Protein 7BSO (pdb70)

Organism: Homo sapiens (NCBI:txid9606)

Secondary structure (DSSP, 8-state):
---TT--HHHHTTS-HHHHHHHHHHHH----SPPPPHHHHHT--HHHHHHHHHHHS-HHHHHHHHHHHHHHTT-HHHHHHHHHHHHHTT-

Foldseek 3Di:
DPDLLFPLVLLVPQDPVLNVVLLVVLQDVCPFHGDHVVQSVPADSVSVRVVLVVRDPSVVSVVSSLVSCVVSPNVVSNVVVVVSVVVVVD

Radius of gyration: 12.43 Å; Cα contacts (8 Å, |Δi|>4): 58; chains: 1; bounding box: 25×27×34 Å

GO terms:
  GO:0061702 canonical inflammasome complex (C, IDA)
  GO:0005515 protein binding (F, IPI)

Sequence (90 aa):
FFSDFGLLWYLKELRKEEFWKFKELLKQKFELKPIPWAELKKASKEDVAKLLDKHYPGKQAWEVTLNLFLQINRKDLWTKAQEEMRNKLL

Structure (mmCIF, N/CA/C/O backbone):
data_7BSO
#
_entry.id   7BSO
#
_cell.length_a   51.970
_cell.length_b   33.685
_cell.length_c   49.667
_cell.angle_alpha   90.000
_cell.angle_beta   102.397
_cell.angle_gamma   90.000
#
_symmetry.space_group_name_H-M   'C 1 2 1'
#
loop_
_entity.id
_entity.type
_entity.pdbx_description
1 polymer 'NACHT, LRR and PYD domains-containing protein 9'
2 water water
#
loop_
_atom_site.group_PDB
_atom_site.id
_atom_site.type_symbol
_atom_site.label_atom_id
_atom_site.label_alt_id
_atom_site.label_comp_id
_atom_site.label_asym_id
_atom_site.label_entity_id
_atom_site.label_seq_id
_atom_site.pdbx_PDB_ins_code
_atom_site.Cartn_x
_atom_site.Cartn_y
_atom_site.Cartn_z
_atom_site.occupancy
_atom_site.B_iso_or_equiv
_atom_site.auth_seq_id
_atom_site.auth_comp_id
_atom_site.auth_asym_id
_atom_site.auth_atom_id
_atom_site.pdbx_PDB_model_num
ATOM 1 N N . PHE A 1 5 ? 5.251 3.338 -0.814 1.000 45.370 5 PHE A N 1
ATOM 2 C CA . PHE A 1 5 ? 6.648 3.012 -0.546 1.000 46.300 5 PHE A CA 1
ATOM 3 C C . PHE A 1 5 ? 7.544 3.704 -1.557 1.000 42.920 5 PHE A C 1
ATOM 4 O O . PHE A 1 5 ? 8.678 4.046 -1.257 1.000 47.250 5 PHE A O 1
ATOM 12 N N . PHE A 1 6 ? 7.023 3.922 -2.758 1.000 45.090 6 PHE A N 1
ATOM 13 C CA . PHE A 1 6 ? 7.827 4.386 -3.877 1.000 48.160 6 PHE A CA 1
ATOM 14 C C . PHE A 1 6 ? 7.591 5.852 -4.220 1.000 50.430 6 PHE A C 1
ATOM 15 O O . PHE A 1 6 ? 8.136 6.333 -5.220 1.000 51.430 6 PHE A O 1
ATOM 23 N N . SER A 1 7 ? 6.809 6.570 -3.416 1.000 47.240 7 SER A N 1
ATOM 24 C CA . SER A 1 7 ? 6.573 7.983 -3.681 1.000 50.670 7 SER A CA 1
ATOM 25 C C . SER A 1 7 ? 7.878 8.766 -3.604 1.000 52.620 7 SER A C 1
ATOM 26 O O . SER A 1 7 ? 8.786 8.436 -2.836 1.000 55.980 7 SER A O 1
ATOM 29 N N . ASP A 1 8 ? 7.961 9.821 -4.423 1.000 56.400 8 ASP A N 1
ATOM 30 C CA . ASP A 1 8 ? 9.211 10.547 -4.627 1.000 50.600 8 ASP A CA 1
ATOM 31 C C . ASP A 1 8 ? 9.734 11.190 -3.348 1.000 52.710 8 ASP A C 1
ATOM 32 O O . ASP A 1 8 ? 10.950 11.397 -3.210 1.000 46.960 8 ASP A O 1
ATOM 37 N N . PHE A 1 9 ? 8.838 11.551 -2.428 1.000 47.740 9 PHE A N 1
ATOM 38 C CA . PHE A 1 9 ? 9.194 12.193 -1.170 1.000 44.860 9 PHE A CA 1
ATOM 39 C C . PHE A 1 9 ? 8.890 11.306 0.030 1.000 44.840 9 PHE A C 1
ATOM 40 O O . PHE A 1 9 ? 8.961 11.776 1.173 1.000 38.590 9 PHE A O 1
ATOM 48 N N . GLY A 1 10 ? 8.566 10.036 -0.206 1.000 40.030 10 GLY A N 1
ATOM 49 C CA . GLY A 1 10 ? 8.093 9.170 0.860 1.000 44.330 10 GLY A CA 1
ATOM 50 C C . GLY A 1 10 ? 9.216 8.617 1.731 1.000 44.460 10 GLY A C 1
ATOM 51 O O . GLY A 1 10 ? 10.243 8.139 1.245 1.000 41.090 10 GLY A O 1
ATOM 52 N N . LEU A 1 11 ? 8.974 8.656 3.042 1.000 34.110 11 LEU A N 1
ATOM 53 C CA . LEU A 1 11 ? 9.873 8.169 4.065 1.000 29.360 11 LEU A CA 1
ATOM 54 C C . LEU A 1 11 ? 9.457 6.814 4.609 1.000 29.500 11 LEU A C 1
ATOM 55 O O . LEU A 1 11 ? 10.275 6.155 5.255 1.000 26.630 11 LEU A O 1
ATOM 60 N N . LEU A 1 12 ? 8.195 6.407 4.388 1.000 26.610 12 LEU A N 1
ATOM 61 C CA . LEU A 1 12 ? 7.721 5.116 4.859 1.000 30.470 12 LEU A CA 1
ATOM 62 C C . LEU A 1 12 ? 8.650 3.995 4.416 1.000 29.660 12 LEU A C 1
ATOM 63 O O . LEU A 1 12 ? 8.831 3.012 5.142 1.000 25.450 12 LEU A O 1
ATOM 68 N N . TRP A 1 13 ? 9.285 4.147 3.251 1.000 31.580 13 TRP A N 1
ATOM 69 C CA . TRP A 1 13 ? 10.226 3.134 2.774 1.000 32.230 13 TRP A CA 1
ATOM 70 C C . TRP A 1 13 ? 11.343 2.886 3.779 1.000 29.940 13 TRP A C 1
ATOM 71 O O . TRP A 1 13 ? 11.804 1.748 3.935 1.000 32.680 13 TRP A O 1
ATOM 82 N N . TYR A 1 14 ? 11.797 3.936 4.460 1.000 28.780 14 TYR A N 1
ATOM 83 C CA . TYR A 1 14 ? 12.873 3.812 5.439 1.000 28.390 14 TYR A CA 1
ATOM 84 C C . TYR A 1 14 ? 12.335 3.519 6.832 1.000 28.620 14 TYR A C 1
ATOM 85 O O . TYR A 1 14 ? 12.920 2.711 7.561 1.000 24.400 14 TYR A O 1
ATOM 94 N N . LEU A 1 15 ? 11.186 4.110 7.177 1.000 24.260 15 LEU A N 1
ATOM 95 C CA . LEU A 1 15 ? 10.607 3.903 8.500 1.000 24.640 15 LEU A CA 1
ATOM 96 C C . LEU A 1 15 ? 10.262 2.433 8.735 1.000 25.880 15 LEU A C 1
ATOM 97 O O . LEU A 1 15 ? 10.406 1.935 9.852 1.000 27.210 15 LEU A O 1
ATOM 102 N N . LYS A 1 16 ? 9.832 1.717 7.692 1.000 24.120 16 LYS A N 1
ATOM 103 C CA . LYS A 1 16 ? 9.424 0.323 7.888 1.000 32.750 16 LYS A CA 1
ATOM 104 C C . LYS A 1 16 ? 10.560 -0.557 8.396 1.000 29.690 16 LYS A C 1
ATOM 105 O O . LYS A 1 16 ? 10.299 -1.597 9.019 1.000 28.620 16 LYS A O 1
ATOM 111 N N . GLU A 1 17 ? 11.809 -0.149 8.170 1.000 28.590 17 GLU A N 1
ATOM 112 C CA . GLU A 1 17 ? 12.967 -0.954 8.537 1.000 29.980 17 GLU A CA 1
ATOM 113 C C . GLU A 1 17 ? 13.353 -0.828 10.004 1.000 34.260 17 GLU A C 1
ATOM 114 O O . GLU A 1 17 ? 14.253 -1.549 10.457 1.000 36.590 17 GLU A O 1
ATOM 120 N N . LEU A 1 18 ? 12.720 0.073 10.749 1.000 29.000 18 LEU A N 1
ATOM 121 C CA . LEU A 1 18 ? 13.056 0.243 12.153 1.000 32.610 18 LEU A CA 1
ATOM 122 C C . LEU A 1 18 ? 12.613 -0.984 12.948 1.000 37.760 18 LEU A C 1
ATOM 123 O O . LEU A 1 18 ? 11.503 -1.493 12.755 1.000 37.350 18 LEU A O 1
ATOM 128 N N . ARG A 1 19 ? 13.490 -1.481 13.821 1.000 33.710 19 ARG A N 1
ATOM 129 C CA . ARG A 1 19 ? 13.068 -2.519 14.747 1.000 38.360 19 ARG A CA 1
ATOM 130 C C . ARG A 1 19 ? 12.080 -1.922 15.738 1.000 38.870 19 ARG A C 1
ATOM 131 O O . ARG A 1 19 ? 11.969 -0.700 15.887 1.000 33.630 19 ARG A O 1
ATOM 139 N N . LYS A 1 20 ? 11.347 -2.799 16.419 1.000 45.550 20 LYS A N 1
ATOM 140 C CA . LYS A 1 20 ? 10.227 -2.312 17.218 1.000 42.880 20 LYS A CA 1
ATOM 141 C C . LYS A 1 20 ? 10.694 -1.344 18.300 1.000 39.260 20 LYS A C 1
ATOM 142 O O . LYS A 1 20 ? 10.064 -0.305 18.519 1.000 38.480 20 LYS A O 1
ATOM 148 N N . GLU A 1 21 ? 11.831 -1.618 18.942 1.000 43.350 21 GLU A N 1
ATOM 149 C CA . GLU A 1 21 ? 12.304 -0.680 19.959 1.000 43.470 21 GLU A CA 1
ATOM 150 C C . GLU A 1 21 ? 13.052 0.512 19.371 1.000 44.690 21 GLU A C 1
ATOM 151 O O . GLU A 1 21 ? 13.169 1.552 20.039 1.000 41.250 21 GLU A O 1
ATOM 157 N N . GLU A 1 22 ? 13.552 0.402 18.141 1.000 38.830 22 GLU A N 1
ATOM 158 C CA . GLU A 1 22 ? 14.056 1.589 17.459 1.000 39.070 22 GLU A CA 1
ATOM 159 C C . GLU A 1 22 ? 12.914 2.528 17.093 1.000 29.290 22 GLU A C 1
ATOM 160 O O . GLU A 1 22 ? 13.036 3.752 17.233 1.000 31.870 22 GLU A O 1
ATOM 166 N N . PHE A 1 23 ? 11.802 1.974 16.611 1.000 35.090 23 PHE A N 1
ATOM 167 C CA . PHE A 1 23 ? 10.648 2.804 16.265 1.000 35.040 23 PHE A CA 1
ATOM 168 C C . PHE A 1 23 ? 10.112 3.544 17.487 1.000 38.230 23 PHE A C 1
ATOM 169 O O . PHE A 1 23 ? 9.781 4.735 17.405 1.000 34.450 23 PHE A O 1
ATOM 177 N N . TRP A 1 24 ? 10.076 2.880 18.648 1.000 37.370 24 TRP A N 1
ATOM 178 C CA . TRP A 1 24 ? 9.546 3.542 19.842 1.000 40.090 24 TRP A CA 1
ATOM 179 C C . TRP A 1 24 ? 10.434 4.705 20.258 1.000 36.180 24 TRP A C 1
ATOM 180 O O . TRP A 1 24 ? 9.941 5.773 20.651 1.000 31.740 24 TRP A O 1
ATOM 191 N N . LYS A 1 25 ? 11.751 4.526 20.152 1.000 32.540 25 LYS A N 1
ATOM 192 C CA . LYS A 1 25 ? 12.670 5.607 20.480 1.000 33.210 25 LYS A CA 1
ATOM 193 C C . LYS A 1 25 ? 12.558 6.747 19.475 1.000 32.660 25 LYS A C 1
ATOM 194 O O . LYS A 1 25 ? 12.612 7.925 19.855 1.000 37.260 25 LYS A O 1
ATOM 200 N N . PHE A 1 26 ? 12.414 6.417 18.187 1.000 32.230 26 PHE A N 1
ATOM 201 C CA . PHE A 1 26 ? 12.139 7.432 17.169 1.000 30.730 26 PHE A CA 1
ATOM 202 C C . PHE A 1 26 ? 10.920 8.261 17.574 1.000 31.820 26 PHE A C 1
ATOM 203 O O . PHE A 1 26 ? 10.960 9.493 17.594 1.000 30.910 26 PHE A O 1
ATOM 211 N N . LYS A 1 27 ? 9.837 7.594 17.951 1.000 27.810 27 LYS A N 1
ATOM 212 C CA . LYS A 1 27 ? 8.656 8.342 18.383 1.000 32.030 27 LYS A CA 1
ATOM 213 C C . LYS A 1 27 ? 8.937 9.177 19.633 1.000 34.380 27 LYS A C 1
ATOM 214 O O . LYS A 1 27 ? 8.485 10.328 19.739 1.000 37.160 27 LYS A O 1
ATOM 220 N N . GLU A 1 28 ? 9.669 8.612 20.596 1.000 32.850 28 GLU A N 1
ATOM 221 C CA . GLU A 1 28 ? 10.016 9.365 21.806 1.000 41.500 28 GLU A CA 1
ATOM 222 C C . GLU A 1 28 ? 10.755 10.655 21.469 1.000 44.470 28 GLU A C 1
ATOM 223 O O . GLU A 1 28 ? 10.472 11.717 22.040 1.000 43.820 28 GLU A O 1
ATOM 229 N N . LEU A 1 29 ? 11.707 10.588 20.534 1.000 40.930 29 LEU A N 1
ATOM 230 C CA . LEU A 1 29 ? 12.470 11.780 20.194 1.000 34.640 29 LEU A CA 1
ATOM 231 C C . LEU A 1 29 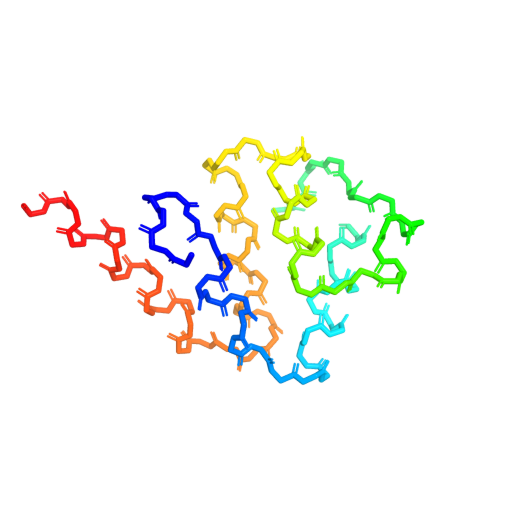? 11.641 12.776 19.397 1.000 40.520 29 LEU A C 1
ATOM 232 O O . LEU A 1 29 ? 11.913 13.982 19.438 1.000 45.970 29 LEU A O 1
ATOM 237 N N . LEU A 1 30 ? 10.640 12.306 18.659 1.000 38.220 30 LEU A N 1
ATOM 238 C CA . LEU A 1 30 ? 9.743 13.236 17.980 1.000 44.330 30 LEU A CA 1
ATOM 239 C C . LEU A 1 30 ? 8.938 14.076 18.966 1.000 48.080 30 LEU A C 1
ATOM 240 O O . LEU A 1 30 ? 8.391 15.117 18.578 1.000 48.870 30 LEU A O 1
ATOM 245 N N . LYS A 1 31 ? 8.842 13.632 20.225 1.000 47.070 31 LYS A N 1
ATOM 246 C CA . LYS A 1 31 ? 8.058 14.339 21.231 1.000 55.980 31 LYS A CA 1
ATOM 247 C C . LYS A 1 31 ? 8.796 15.559 21.766 1.000 58.710 31 LYS A C 1
ATOM 248 O O . LYS A 1 31 ? 8.167 16.575 22.073 1.000 64.730 31 LYS A O 1
ATOM 254 N N . GLN A 1 32 ? 10.116 15.483 21.898 1.000 59.470 32 GLN A N 1
ATOM 255 C CA . GLN A 1 32 ? 10.883 16.638 22.350 1.000 64.270 32 GLN A CA 1
ATOM 256 C C . GLN A 1 32 ? 10.986 17.606 21.173 1.000 63.820 32 GLN A C 1
ATOM 257 O O . GLN A 1 32 ? 12.070 17.998 20.757 1.000 77.260 32 GLN A O 1
ATOM 263 N N . LYS A 1 36 ? 18.995 21.780 16.051 1.000 76.740 36 LYS A N 1
ATOM 264 C CA . LYS A 1 36 ? 18.584 22.229 17.379 1.000 78.060 36 LYS A CA 1
ATOM 265 C C . LYS A 1 36 ? 17.142 21.793 17.648 1.000 83.550 36 LYS A C 1
ATOM 266 O O . LYS A 1 36 ? 16.703 21.729 18.804 1.000 78.660 36 LYS A O 1
ATOM 272 N N . PHE A 1 37 ? 16.420 21.480 16.567 1.000 80.470 37 PHE A N 1
ATOM 273 C CA . PHE A 1 37 ? 15.037 21.010 16.651 1.000 78.960 37 PHE A CA 1
ATOM 274 C C . PHE A 1 37 ? 14.123 22.122 17.178 1.000 81.130 37 PHE A C 1
ATOM 275 O O . PHE A 1 37 ? 13.352 21.937 18.125 1.000 77.570 37 PHE A O 1
ATOM 283 N N . GLU A 1 38 ? 14.217 23.295 16.536 1.000 77.580 38 GLU A N 1
ATOM 284 C CA . GLU A 1 38 ? 13.489 24.479 16.992 1.000 72.780 38 GLU A CA 1
ATOM 285 C C . GLU A 1 38 ? 11.983 24.341 16.791 1.000 70.490 38 GLU A C 1
ATOM 286 O O . GLU A 1 38 ? 11.202 24.944 17.539 1.000 68.910 38 GLU A O 1
ATOM 292 N N . LEU A 1 39 ? 11.563 23.554 15.803 1.000 68.460 39 LEU A N 1
ATOM 293 C CA . LEU A 1 39 ? 10.165 23.452 15.415 1.000 70.960 39 LEU A CA 1
ATOM 294 C C . LEU A 1 39 ? 9.287 22.973 16.577 1.000 66.870 39 LEU A C 1
ATOM 295 O O . LEU A 1 39 ? 9.762 22.587 17.650 1.000 63.350 39 LEU A O 1
ATOM 300 N N . LYS A 1 40 ? 7.974 22.970 1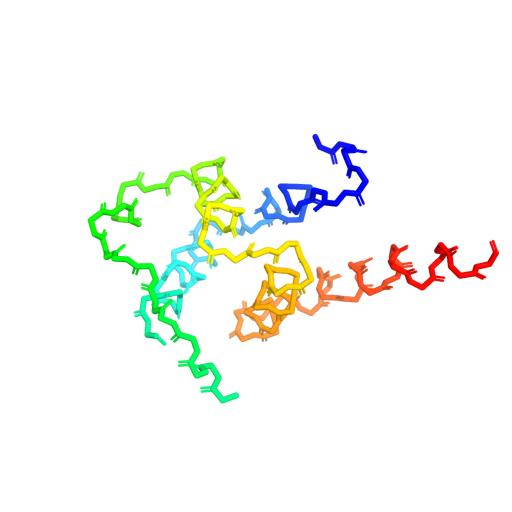6.324 1.000 67.850 40 LYS A N 1
ATOM 301 C CA . LYS A 1 40 ? 7.018 22.487 17.315 1.000 63.560 40 LYS A CA 1
ATOM 302 C C . LYS A 1 40 ? 6.952 20.960 17.276 1.000 66.130 40 LYS A C 1
ATOM 303 O O . LYS A 1 40 ? 6.790 20.379 16.199 1.000 62.670 40 LYS A O 1
ATOM 309 N N . PRO A 1 41 ? 7.096 20.288 18.411 1.000 65.480 41 PRO A N 1
ATOM 310 C CA . PRO A 1 41 ? 6.968 18.828 18.418 1.000 59.500 41 PRO A CA 1
ATOM 311 C C . PRO A 1 41 ? 5.544 18.376 18.146 1.000 54.990 41 PRO A C 1
ATOM 312 O O . PRO A 1 41 ? 4.563 19.078 18.408 1.000 60.090 41 PRO A O 1
ATOM 316 N N . ILE A 1 42 ? 5.451 17.171 17.610 1.000 46.960 42 ILE A N 1
ATOM 317 C CA . ILE A 1 42 ? 4.164 16.481 17.497 1.000 49.940 42 ILE A CA 1
ATOM 318 C C . ILE A 1 42 ? 3.648 16.169 18.894 1.000 48.280 42 ILE A C 1
ATOM 319 O O . ILE A 1 42 ? 4.434 15.726 19.754 1.000 49.410 42 ILE A O 1
ATOM 324 N N . PRO A 1 43 ? 2.364 16.398 19.182 1.000 47.440 43 PRO A N 1
ATOM 325 C CA . PRO A 1 43 ? 1.808 15.984 20.475 1.000 51.770 43 PRO A CA 1
ATOM 326 C C . PRO A 1 43 ? 1.952 14.484 20.686 1.000 52.450 43 PRO A C 1
ATOM 327 O O . PRO A 1 43 ? 1.959 13.697 19.735 1.000 58.250 43 PRO A O 1
ATOM 331 N N . TRP A 1 44 ? 2.056 14.084 21.953 1.000 52.480 44 TRP A N 1
ATOM 332 C CA . TRP A 1 44 ? 2.140 12.658 22.255 1.000 56.300 44 TRP A CA 1
ATOM 333 C C . TRP A 1 44 ? 0.832 11.950 22.004 1.000 54.750 44 TRP A C 1
ATOM 334 O O . TRP A 1 44 ? 0.820 10.726 21.832 1.000 55.610 44 TRP A O 1
ATOM 345 N N . ALA A 1 45 ? -0.278 12.684 22.094 1.000 57.950 45 ALA A N 1
ATOM 346 C CA . ALA A 1 45 ? -1.583 12.122 21.779 1.000 56.230 45 ALA A CA 1
ATOM 347 C C . ALA A 1 45 ? -1.536 11.374 20.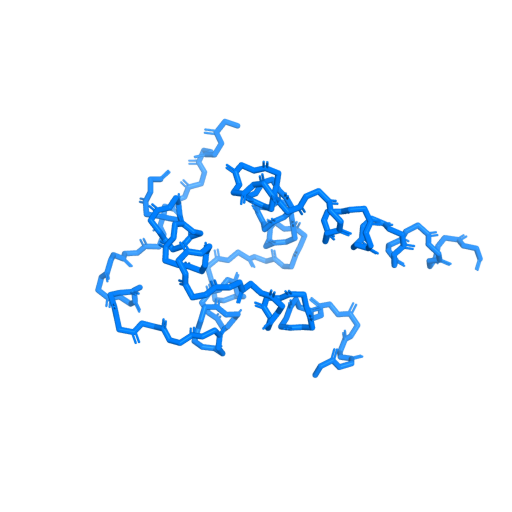453 1.000 49.930 45 ALA A C 1
ATOM 348 O O . ALA A 1 45 ? -1.793 10.167 20.394 1.000 46.220 45 ALA A O 1
ATOM 350 N N . GLU A 1 46 ? -1.163 12.080 19.379 1.000 50.680 46 GLU A N 1
ATOM 351 C CA . GLU A 1 46 ? -1.022 11.428 18.081 1.000 53.520 46 GLU A CA 1
ATOM 352 C C . GLU A 1 46 ? 0.052 10.340 18.107 1.000 45.660 46 GLU A C 1
ATOM 353 O O . GLU A 1 46 ? -0.118 9.299 17.469 1.000 43.330 46 GLU A O 1
ATOM 359 N N . LEU A 1 47 ? 1.145 10.544 18.848 1.000 42.140 47 LEU A N 1
ATOM 360 C CA . LEU A 1 47 ? 2.265 9.611 18.763 1.000 45.690 47 LEU A CA 1
ATOM 361 C C . LEU A 1 47 ? 2.063 8.355 19.595 1.000 49.370 47 LEU A C 1
ATOM 362 O O . LEU A 1 47 ? 2.657 7.316 19.283 1.000 43.170 47 LEU A O 1
ATOM 367 N N . LYS A 1 48 ? 1.260 8.433 20.660 1.000 56.390 48 LYS A N 1
ATOM 368 C CA . LYS A 1 48 ? 1.192 7.349 21.638 1.000 54.110 48 LYS A CA 1
ATOM 369 C C . LYS A 1 48 ? 0.877 6.020 20.973 1.000 49.660 48 LYS A C 1
ATOM 370 O O . LYS A 1 48 ? 1.553 5.014 21.205 1.000 57.830 48 LYS A O 1
ATOM 376 N N . LYS A 1 49 ? -0.147 6.004 20.136 1.000 51.420 49 LYS A N 1
ATOM 377 C CA . LYS A 1 49 ? -0.649 4.791 19.517 1.000 50.410 49 LYS A CA 1
ATOM 378 C C . LYS A 1 49 ? -0.088 4.570 18.113 1.000 44.190 49 LYS A C 1
ATOM 379 O O . LYS A 1 49 ? -0.424 3.567 17.481 1.000 46.310 49 LYS A O 1
ATOM 385 N N . ALA A 1 50 ? 0.776 5.463 17.628 1.000 38.440 50 ALA A N 1
ATOM 386 C CA . ALA A 1 50 ? 1.006 5.600 16.189 1.000 37.060 50 ALA A CA 1
ATOM 387 C C . ALA A 1 50 ? 1.862 4.460 15.652 1.000 29.210 50 ALA A C 1
ATOM 388 O O . ALA A 1 50 ? 2.958 4.198 16.155 1.000 29.280 50 ALA A O 1
ATOM 390 N N . SER A 1 51 ? 1.333 3.770 14.648 1.000 28.820 51 SER A N 1
ATOM 391 C CA . SER A 1 51 ? 2.088 2.828 13.849 1.000 38.020 51 SER A CA 1
ATOM 392 C C . SER A 1 51 ? 3.118 3.570 12.987 1.000 28.870 51 SER A C 1
ATOM 393 O O . SER A 1 51 ? 3.193 4.801 12.966 1.000 26.420 51 SER A O 1
ATOM 396 N N . LYS A 1 52 ? 3.915 2.799 12.256 1.000 30.160 52 LYS A N 1
ATOM 397 C CA . LYS A 1 52 ? 4.859 3.393 11.312 1.000 33.770 52 LYS A CA 1
ATOM 398 C C . LYS A 1 52 ? 4.135 4.185 10.231 1.000 31.680 52 LYS A C 1
ATOM 399 O O . LYS A 1 52 ? 4.571 5.279 9.845 1.000 26.280 52 LYS A O 1
ATOM 405 N N . GLU A 1 53 ? 3.003 3.666 9.757 1.000 31.040 53 GLU A N 1
ATOM 406 C CA . GLU A 1 53 ? 2.231 4.386 8.751 1.000 35.950 53 GLU A CA 1
ATOM 407 C C . GLU A 1 53 ? 1.666 5.677 9.320 1.000 35.030 53 GLU A C 1
ATOM 408 O O . GLU A 1 53 ? 1.650 6.710 8.635 1.000 32.570 53 GLU A O 1
ATOM 414 N N . ASP A 1 54 ? 1.206 5.638 10.576 1.000 31.170 54 ASP A N 1
ATOM 415 C CA . ASP A 1 54 ? 0.733 6.844 11.245 1.000 31.500 54 ASP A CA 1
ATOM 416 C C . ASP A 1 54 ? 1.851 7.874 11.368 1.000 27.970 54 ASP A C 1
ATOM 417 O O . ASP A 1 54 ? 1.650 9.063 11.103 1.000 32.190 54 ASP A O 1
ATOM 422 N N . VAL A 1 55 ? 3.048 7.440 11.776 1.000 30.370 55 VAL A N 1
ATOM 423 C CA . VAL A 1 55 ? 4.143 8.402 11.911 1.000 25.610 55 VAL A CA 1
ATOM 424 C C . VAL A 1 55 ? 4.441 9.082 10.572 1.000 30.740 55 VAL A C 1
ATOM 425 O O . VAL A 1 55 ? 4.610 10.313 10.507 1.000 27.510 55 VAL A O 1
ATOM 429 N N . ALA A 1 56 ? 4.506 8.305 9.477 1.000 26.530 56 ALA A N 1
ATOM 430 C CA . ALA A 1 56 ? 4.836 8.924 8.191 1.000 27.940 56 ALA A CA 1
ATOM 431 C C . ALA A 1 56 ? 3.815 9.996 7.827 1.000 29.940 56 ALA A C 1
ATOM 432 O O . ALA A 1 56 ? 4.180 11.093 7.374 1.000 28.900 56 ALA A O 1
ATOM 434 N N . LYS A 1 57 ? 2.529 9.704 8.045 1.000 33.570 57 LYS A N 1
ATOM 435 C CA . LYS A 1 57 ? 1.483 10.705 7.855 1.000 29.990 57 LYS A CA 1
ATOM 436 C C . LYS A 1 57 ? 1.689 11.891 8.785 1.000 30.280 57 LYS A C 1
ATOM 437 O O . LYS A 1 57 ? 1.548 13.047 8.377 1.000 34.500 57 LYS A O 1
ATOM 443 N N . LEU A 1 58 ? 2.013 11.622 10.051 1.000 29.420 58 LEU A N 1
ATOM 444 C CA . LEU A 1 58 ? 2.194 12.715 11.002 1.000 24.940 58 LEU A CA 1
ATOM 445 C C . LEU A 1 58 ? 3.373 13.596 10.614 1.000 35.540 58 LEU A C 1
ATOM 446 O O . LEU A 1 58 ? 3.342 14.817 10.817 1.000 34.050 58 LEU A O 1
ATOM 451 N N . LEU A 1 59 ? 4.436 13.002 10.061 1.000 25.870 59 LEU A N 1
ATOM 452 C CA . LEU A 1 59 ? 5.558 13.829 9.664 1.000 26.580 59 LEU A CA 1
ATOM 453 C C . LEU A 1 59 ? 5.192 14.733 8.498 1.000 31.430 59 LEU A C 1
ATOM 454 O O . LEU A 1 59 ? 5.742 15.832 8.372 1.000 35.260 59 LEU A O 1
ATOM 459 N N . ASP A 1 60 ? 4.315 14.281 7.607 1.000 29.780 60 ASP A N 1
ATOM 460 C CA . ASP A 1 60 ? 3.893 15.152 6.519 1.000 36.740 60 ASP A CA 1
ATOM 461 C C . ASP A 1 60 ? 2.897 16.211 6.992 1.000 42.900 60 ASP A C 1
ATOM 462 O O . ASP A 1 60 ? 2.942 17.354 6.523 1.000 39.500 60 ASP A O 1
ATOM 467 N N . LYS A 1 61 ? 2.002 15.854 7.915 1.000 37.080 61 LYS A N 1
ATOM 468 C CA . LYS A 1 61 ? 1.091 16.842 8.488 1.000 39.250 61 LYS A CA 1
ATOM 469 C C . LYS A 1 61 ? 1.856 17.981 9.144 1.000 36.290 61 LYS A C 1
ATOM 470 O O . LYS A 1 61 ? 1.605 19.156 8.860 1.000 42.160 61 LYS A O 1
ATOM 476 N N . HIS A 1 62 ? 2.818 17.660 10.005 1.000 40.220 62 HIS A N 1
ATOM 477 C CA . HIS A 1 62 ? 3.461 18.693 10.810 1.000 39.230 62 HIS A CA 1
ATOM 478 C C . HIS A 1 62 ? 4.668 19.350 10.152 1.000 43.090 62 HIS A C 1
ATOM 479 O O . HIS A 1 62 ? 4.983 20.498 10.487 1.000 42.510 62 HIS A O 1
ATOM 486 N N . TYR A 1 63 ? 5.355 18.684 9.226 1.000 40.540 63 TYR A N 1
ATOM 487 C CA . TYR A 1 63 ? 6.554 19.253 8.614 1.000 39.350 63 TYR A CA 1
ATOM 488 C C . TYR A 1 63 ? 6.475 19.118 7.100 1.000 43.480 63 TYR A C 1
ATOM 489 O O . TYR A 1 63 ? 6.385 17.985 6.589 1.000 44.670 63 TYR A O 1
ATOM 498 N N . PRO A 1 64 ? 6.506 20.222 6.347 1.000 45.790 64 PRO A N 1
ATOM 499 C CA . PRO A 1 64 ? 6.705 20.132 4.894 1.000 39.180 64 PRO A CA 1
ATOM 500 C C . PRO A 1 64 ? 7.870 19.219 4.559 1.000 44.430 64 PRO A C 1
ATOM 501 O O . PRO A 1 64 ? 8.796 19.052 5.357 1.000 44.450 64 PRO A O 1
ATOM 505 N N . GLY A 1 65 ? 7.805 18.622 3.367 1.000 37.550 65 GLY A N 1
ATOM 506 C CA . GLY A 1 65 ? 8.701 17.545 2.992 1.000 45.890 65 GLY A CA 1
ATOM 507 C C . GLY A 1 65 ? 10.168 17.761 3.311 1.000 41.520 65 GLY A C 1
ATOM 508 O O . GLY A 1 65 ? 10.821 16.866 3.861 1.000 37.770 65 GLY A O 1
ATOM 509 N N . LYS A 1 66 ? 10.701 18.942 2.998 1.000 36.810 66 LYS A N 1
ATOM 510 C CA . LYS A 1 66 ? 12.128 19.163 3.229 1.000 39.470 66 LYS A CA 1
ATOM 511 C C . LYS A 1 66 ? 12.473 18.995 4.705 1.000 44.600 66 LYS A C 1
ATOM 512 O O . LYS A 1 66 ? 13.512 18.414 5.044 1.000 39.380 66 LYS A O 1
ATOM 518 N N . GLN A 1 67 ? 11.589 19.447 5.598 1.000 38.860 67 GLN A N 1
ATOM 519 C CA . GLN A 1 67 ? 11.872 19.347 7.026 1.000 38.360 67 GLN A CA 1
ATOM 520 C C . GLN A 1 67 ? 11.626 17.943 7.567 1.000 32.870 67 GLN A C 1
ATOM 521 O O . GLN A 1 67 ? 12.361 17.490 8.452 1.000 34.640 67 GLN A O 1
ATOM 527 N N . ALA A 1 68 ? 10.559 17.281 7.098 1.000 30.860 68 ALA A N 1
ATOM 528 C CA . ALA A 1 68 ? 10.288 15.898 7.472 1.000 34.160 68 ALA A CA 1
ATOM 529 C C . ALA A 1 68 ? 11.511 15.012 7.232 1.000 36.460 68 ALA A C 1
ATOM 530 O O . ALA A 1 68 ? 11.888 14.214 8.098 1.000 30.500 68 ALA A O 1
ATOM 532 N N . TRP A 1 69 ? 12.178 15.186 6.082 1.000 30.790 69 TRP A N 1
ATOM 533 C CA . TRP A 1 69 ? 13.385 14.416 5.795 1.000 35.750 69 TRP A CA 1
ATOM 534 C C . TRP A 1 69 ? 14.529 14.769 6.736 1.000 35.260 69 TRP A C 1
ATOM 535 O O . TRP A 1 69 ? 15.205 13.876 7.267 1.000 32.870 69 TRP A O 1
ATOM 546 N N . GLU A 1 70 ? 14.775 16.060 6.946 1.000 34.160 70 GLU A N 1
ATOM 547 C CA . GLU A 1 70 ? 15.864 16.463 7.819 1.000 35.630 70 GLU A CA 1
ATOM 548 C C . GLU A 1 70 ? 15.684 15.926 9.237 1.000 35.830 70 GLU A C 1
ATOM 549 O O . GLU A 1 70 ? 16.649 15.451 9.851 1.000 35.140 70 GLU A O 1
ATOM 555 N N . VAL A 1 71 ? 14.465 15.976 9.775 1.000 34.820 71 VAL A N 1
ATOM 556 C CA . VAL A 1 71 ? 14.220 15.449 11.118 1.000 31.450 71 VAL A CA 1
ATOM 557 C C . VAL A 1 71 ? 14.363 13.925 11.154 1.000 30.640 71 VAL A C 1
ATOM 558 O O . VAL A 1 71 ? 14.902 13.365 12.112 1.000 29.500 71 VAL A O 1
ATOM 562 N N . THR A 1 72 ? 13.824 13.223 10.154 1.000 36.790 72 THR A N 1
ATOM 563 C CA . THR A 1 72 ? 13.885 11.758 10.162 1.000 28.820 72 THR A CA 1
ATOM 564 C C . THR A 1 72 ? 15.334 11.275 10.001 1.000 28.750 72 THR A C 1
ATOM 565 O O . THR A 1 72 ? 15.776 10.366 10.712 1.000 29.190 72 THR A O 1
ATOM 569 N N . LEU A 1 73 ? 16.096 11.897 9.102 1.000 27.130 73 LEU A N 1
ATOM 570 C CA . LEU A 1 73 ? 17.506 11.529 8.934 1.000 32.840 73 LEU A CA 1
ATOM 571 C C . LEU A 1 73 ? 18.263 11.674 10.235 1.000 30.980 73 LEU A C 1
ATOM 572 O O . LEU A 1 73 ? 18.957 10.751 10.664 1.000 33.500 73 LEU A O 1
ATOM 577 N N . ASN A 1 74 ? 18.122 12.834 10.882 1.000 33.940 74 ASN A N 1
ATOM 578 C CA . ASN A 1 74 ? 18.793 13.081 12.149 1.000 32.260 74 ASN A CA 1
ATOM 579 C C . ASN A 1 74 ? 18.398 12.047 13.190 1.000 33.210 74 ASN A C 1
ATOM 580 O O . ASN A 1 74 ? 19.252 11.544 13.928 1.000 34.490 74 ASN A O 1
ATOM 585 N N . LEU A 1 75 ? 17.103 11.701 13.259 1.000 38.140 75 LEU A N 1
ATOM 586 C CA . LEU A 1 75 ? 16.664 10.697 14.230 1.000 29.080 75 LEU A CA 1
ATOM 587 C C . LEU A 1 75 ? 17.203 9.314 13.891 1.000 33.390 75 LEU A C 1
ATOM 588 O O . LEU A 1 75 ? 17.436 8.501 14.796 1.000 30.160 75 LEU A O 1
ATOM 593 N N . PHE A 1 76 ? 17.392 9.020 12.598 1.000 27.750 76 PHE A N 1
ATOM 594 C CA . PHE A 1 76 ? 18.010 7.758 12.218 1.000 25.360 76 PHE A CA 1
ATOM 595 C C . PHE A 1 76 ? 19.396 7.627 12.845 1.000 29.800 76 PHE A C 1
ATOM 596 O O . PHE A 1 76 ? 19.773 6.561 13.339 1.000 26.030 76 PHE A O 1
ATOM 604 N N . LEU A 1 77 ? 20.163 8.711 12.848 1.000 32.550 77 LEU A N 1
ATOM 605 C CA . LEU A 1 77 ? 21.483 8.654 13.455 1.000 34.360 77 LEU A CA 1
ATOM 606 C C . LEU A 1 77 ? 21.408 8.463 14.968 1.000 41.990 77 LEU A C 1
ATOM 607 O O . LEU A 1 77 ? 22.264 7.777 15.539 1.000 38.200 77 LEU A O 1
ATOM 612 N N . GLN A 1 78 ? 20.378 9.023 15.627 1.000 37.470 78 GLN A N 1
ATOM 613 C CA . GLN A 1 78 ? 20.291 8.967 17.086 1.000 36.260 78 GLN A CA 1
ATOM 614 C C . GLN A 1 78 ? 19.850 7.608 17.617 1.000 37.260 78 GLN A C 1
ATOM 615 O O . GLN A 1 78 ? 20.109 7.308 18.784 1.000 33.360 78 GLN A O 1
ATOM 621 N N . ILE A 1 79 ? 19.191 6.786 16.806 1.000 33.850 79 ILE A N 1
ATOM 622 C CA . ILE A 1 79 ? 18.709 5.483 17.241 1.000 33.540 79 ILE A CA 1
ATOM 623 C C . ILE A 1 79 ? 19.565 4.351 16.655 1.000 31.240 79 ILE A C 1
ATOM 624 O O . ILE A 1 79 ? 19.119 3.211 16.578 1.000 30.600 79 ILE A O 1
ATOM 629 N N . ASN A 1 80 ? 20.782 4.675 16.221 1.000 33.930 80 ASN A N 1
ATOM 630 C CA . ASN A 1 80 ? 21.778 3.701 15.750 1.000 34.640 80 ASN A CA 1
ATOM 631 C C . ASN A 1 80 ? 21.318 2.995 14.478 1.000 33.410 80 ASN A C 1
ATOM 632 O O . ASN A 1 80 ? 21.389 1.769 14.354 1.000 35.930 80 ASN A O 1
ATOM 637 N N . ARG A 1 81 ? 20.836 3.783 13.520 1.000 31.380 81 ARG A N 1
ATOM 638 C CA . ARG A 1 81 ? 20.460 3.252 12.213 1.000 37.210 81 ARG A CA 1
ATOM 639 C C . ARG A 1 81 ? 21.151 4.083 11.137 1.000 34.610 81 ARG A C 1
ATOM 640 O O . ARG A 1 81 ? 20.533 4.692 10.264 1.000 30.610 81 ARG A O 1
ATOM 648 N N . LYS A 1 82 ? 22.482 4.085 11.235 1.000 35.850 82 LYS A N 1
ATOM 649 C CA . LYS A 1 82 ? 23.337 4.737 10.248 1.000 41.700 82 LYS A CA 1
ATOM 650 C C . LYS A 1 82 ? 23.055 4.233 8.847 1.000 25.930 82 LYS A C 1
ATOM 651 O O . LYS A 1 82 ? 23.058 5.020 7.892 1.000 30.620 82 LYS A O 1
ATOM 657 N N . ASP A 1 83 ? 22.803 2.926 8.708 1.000 33.610 83 ASP A N 1
ATOM 658 C CA . ASP A 1 83 ? 22.528 2.333 7.399 1.000 31.940 83 ASP A CA 1
ATOM 659 C C . ASP A 1 83 ? 21.354 3.010 6.695 1.000 37.120 83 ASP A C 1
ATOM 660 O O . ASP A 1 83 ? 21.385 3.206 5.474 1.000 34.560 83 ASP A O 1
ATOM 665 N N . LEU A 1 84 ? 20.295 3.350 7.439 1.000 32.450 84 LEU A N 1
ATOM 666 C CA . LEU A 1 84 ? 19.166 4.037 6.820 1.000 31.920 84 LEU A CA 1
ATOM 667 C C . LEU A 1 84 ? 19.510 5.488 6.516 1.000 31.540 84 LEU A C 1
ATOM 668 O O . LEU A 1 84 ? 19.079 6.032 5.490 1.000 30.180 84 LEU A O 1
ATOM 673 N N . TRP A 1 85 ? 20.226 6.154 7.423 1.000 24.990 85 TRP A N 1
ATOM 674 C CA . TRP A 1 85 ? 20.690 7.509 7.123 1.000 30.310 85 TRP A CA 1
ATOM 675 C C . TRP A 1 85 ? 21.463 7.560 5.800 1.000 31.030 85 TRP A C 1
ATOM 676 O O . TRP A 1 85 ? 21.223 8.433 4.955 1.000 28.570 85 TRP A O 1
ATOM 687 N N . THR A 1 86 ? 22.390 6.623 5.592 1.000 31.680 86 THR A N 1
ATOM 688 C CA . THR A 1 86 ? 23.174 6.709 4.360 1.000 37.740 86 THR A CA 1
ATOM 689 C C . THR A 1 86 ? 22.406 6.198 3.145 1.000 32.950 86 THR A C 1
ATOM 690 O O . THR A 1 86 ? 22.578 6.740 2.049 1.000 29.690 86 THR A O 1
ATOM 694 N N . LYS A 1 87 ? 21.517 5.209 3.306 1.000 35.310 87 LYS A N 1
ATOM 695 C CA . LYS A 1 87 ? 20.655 4.842 2.185 1.000 33.430 87 LYS 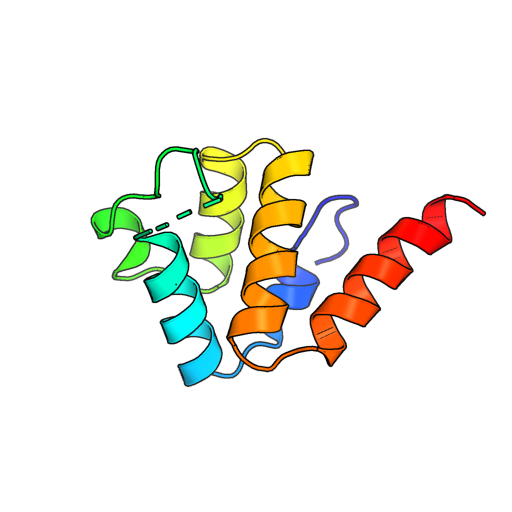A CA 1
ATOM 696 C C . LYS A 1 87 ? 19.797 6.016 1.738 1.000 33.030 87 LYS A C 1
ATOM 697 O O . LYS A 1 87 ? 19.635 6.258 0.535 1.000 31.930 87 LYS A O 1
ATOM 703 N N . ALA A 1 88 ? 19.233 6.755 2.689 1.000 26.310 88 ALA A N 1
ATOM 704 C CA . ALA A 1 88 ? 18.369 7.877 2.333 1.000 28.920 88 ALA A CA 1
ATOM 705 C C . ALA A 1 88 ? 19.158 9.002 1.659 1.000 30.880 88 ALA A C 1
ATOM 706 O O . ALA A 1 88 ? 18.715 9.558 0.648 1.000 28.530 88 ALA A O 1
ATOM 708 N N . GLN A 1 89 ? 20.308 9.378 2.223 1.000 29.680 89 GLN A N 1
ATOM 709 C CA . GLN A 1 89 ? 21.158 10.375 1.567 1.000 33.110 89 GLN A CA 1
ATOM 710 C C . GLN A 1 89 ? 21.450 9.973 0.132 1.000 31.560 89 GLN A C 1
ATOM 711 O O . GLN A 1 89 ? 21.446 10.801 -0.780 1.000 32.660 89 GLN A O 1
ATOM 717 N N . GLU A 1 90 ? 21.703 8.686 -0.061 1.000 34.280 90 GLU A N 1
ATOM 718 C CA . GLU A 1 90 ? 2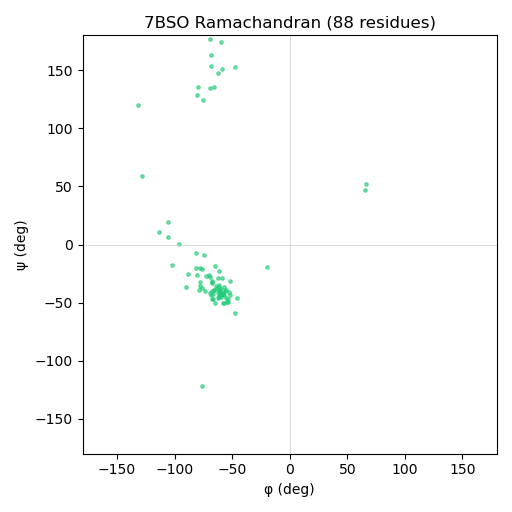2.041 8.123 -1.358 1.000 37.170 90 GLU A CA 1
ATOM 719 C C . GLU A 1 90 ? 20.902 8.304 -2.347 1.000 33.970 90 GLU A C 1
ATOM 720 O O . GLU A 1 90 ? 21.129 8.661 -3.509 1.000 31.870 90 GLU A O 1
ATOM 726 N N . GLU A 1 91 ? 19.668 8.011 -1.920 1.000 32.040 91 GLU A N 1
ATOM 727 C CA . GLU A 1 91 ? 18.516 8.248 -2.788 1.000 34.620 91 GLU A CA 1
ATOM 728 C C . GLU A 1 91 ? 18.495 9.703 -3.239 1.000 37.940 91 GLU A C 1
ATOM 729 O O . GLU A 1 91 ? 18.327 9.998 -4.431 1.000 35.490 91 GLU A O 1
ATOM 735 N N . MET A 1 92 ? 18.703 10.625 -2.290 1.000 31.210 92 MET A N 1
ATOM 736 C CA . MET A 1 92 ? 18.672 12.049 -2.605 1.000 37.700 92 MET A CA 1
ATOM 737 C C . MET A 1 92 ? 19.805 12.420 -3.555 1.000 29.370 92 MET A C 1
ATOM 738 O O . MET A 1 92 ? 19.582 13.065 -4.580 1.000 29.170 92 MET A O 1
ATOM 743 N N . ARG A 1 93 ? 21.034 12.016 -3.237 1.000 30.660 93 ARG A N 1
ATOM 744 C CA . ARG A 1 93 ? 22.137 12.414 -4.106 1.000 33.110 93 ARG A CA 1
ATOM 745 C C . ARG A 1 93 ? 21.966 11.834 -5.506 1.000 29.230 93 ARG A C 1
ATOM 746 O O . ARG A 1 93 ? 22.260 12.500 -6.508 1.000 26.490 93 ARG A O 1
ATOM 754 N N . ASN A 1 94 ? 21.463 10.605 -5.599 1.000 30.330 94 ASN A N 1
ATOM 755 C CA . ASN A 1 94 ? 21.314 9.962 -6.899 1.000 27.880 94 ASN A CA 1
ATOM 756 C C . ASN A 1 94 ? 20.415 10.749 -7.841 1.000 31.170 94 ASN A C 1
ATOM 757 O O . ASN A 1 94 ? 20.561 10.650 -9.065 1.000 26.630 94 ASN A O 1
ATOM 762 N N . LYS A 1 95 ? 19.457 11.509 -7.299 1.000 32.170 95 LYS A N 1
ATOM 763 C CA . LYS A 1 95 ? 18.600 12.332 -8.144 1.000 29.860 95 LYS A CA 1
ATOM 764 C C . LYS A 1 95 ? 19.314 13.574 -8.678 1.000 32.400 95 LYS A C 1
ATOM 765 O O . LYS A 1 95 ? 18.765 14.251 -9.547 1.000 36.930 95 LYS A O 1
ATOM 771 N N . LEU A 1 96 ? 20.521 13.876 -8.193 1.000 34.400 96 LEU A N 1
ATOM 772 C CA . LEU A 1 96 ? 21.341 14.954 -8.745 1.000 33.440 96 LEU A CA 1
ATOM 773 C C . LEU A 1 96 ? 22.035 14.564 -10.039 1.000 36.610 96 LEU A C 1
ATOM 774 O O . LEU A 1 96 ? 22.457 15.450 -10.799 1.000 31.710 96 LEU A O 1
ATOM 779 N N . LEU A 1 97 ? 22.178 13.265 -10.289 1.000 31.17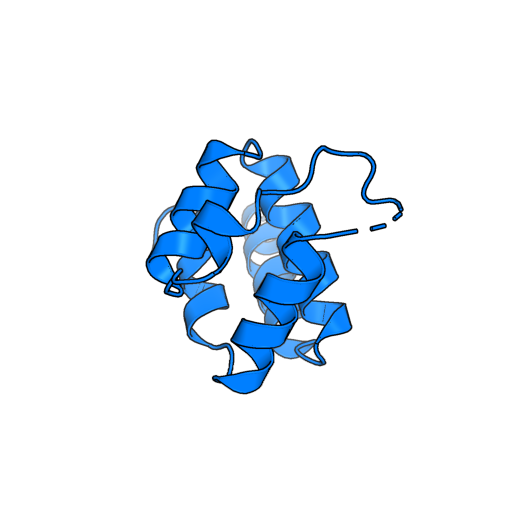0 97 LEU A N 1
ATOM 780 C CA . LEU A 1 97 ? 22.796 12.769 -11.498 1.000 30.250 97 LEU A CA 1
ATOM 781 C C . LEU A 1 97 ? 21.872 12.914 -12.692 1.000 43.240 97 LEU A C 1
ATOM 782 O O . LEU A 1 97 ? 20.883 12.184 -12.798 1.000 47.950 97 LEU A O 1
#

B-factor: mean 41.75, std 12.75, range [22.9, 83.55]

Solvent-accessible surface area: 6522 Å² total; per-residue (Å²): 132,178,74,104,160,18,12,35,106,9,0,67,76,3,149,129,109,21,9,165,86,0,23,118,54,0,43,152,240,62,158,43,181,56,1,68,158,86,55,1,162,182,3,55,32,98,55,0,22,125,16,2,101,142,57,8,95,26,171,67,5,21,116,10,0,12,73,7,0,83,101,3,130,23,136,70,10,76,52,119,0,47,70,50,75,138,92,118,150,178

InterPro domains:
  IPR001611 Leucine-rich repeat [PF13516] (741-763)
  IPR001611 Leucine-rich repeat [PF13516] (799-820)
  IPR001611 Leucine-rich repeat [PF13516] (857-877)
  IPR004020 DAPIN domain [PF02758] (10-85)
  IPR004020 DAPIN domain [PS50824] (1-94)
  IPR004020 DAPIN domain [SM01289] (7-90)
  IPR007111 NACHT nucleoside triphosphatase [PF05729] (146-313)
  IPR007111 NACHT nucleoside triphosphatase [PS50837] (146-344)
  IP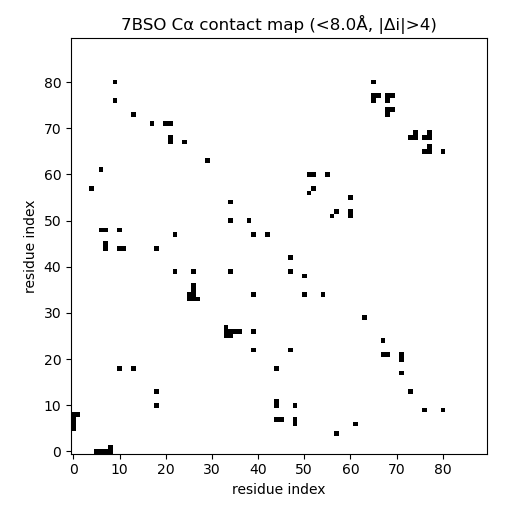R011029 Death-like domain superfamily [G3DSA:1.10.533.10] (10-85)
  IPR011029 Death-like domain superfamily [SSF47986] (4-94)
  IPR027417 P-loop containing nucleoside triphosphate hydrolase [G3DSA:3.40.50.300] (86-283)
  IPR027417 P-loop containing nucleoside triphosphate hydrolase [SSF52540] (119-314)
  IPR032675 Leucine-rich repeat domain superfamily [G3DSA:3.80.10.10] (571-673)
  IPR032675 Leucine-rich repeat domain superfamily [G3DSA:3.80.10.10] (674-831)
  IPR032675 Leucine-rich repeat domain superfamily [G3DSA:3.80.10.10] (832-976)
  IPR041075 NOD1/2, winged helix domain [PF17779] (392-442)
  IPR041267 NACHT, LRR and PYD domains-containing protein, helical domain HD2 [PF17776] (445-559)
  IPR050637 NLRP family, innate immunity and inflammation regulators [PTHR45690] (2-976)

Nearest PDB structures (foldseek):
  7bso-assembly1_A  TM=1.011E+00  e=4.517E-14  Homo sapiens
  5h7n-assembly2_B  TM=9.067E-01  e=4.237E-05  Homo sapiens
  5h7n-assembly1_A  TM=9.287E-01  e=1.910E-04  Homo sapiens
  6ncv-assembly1_A  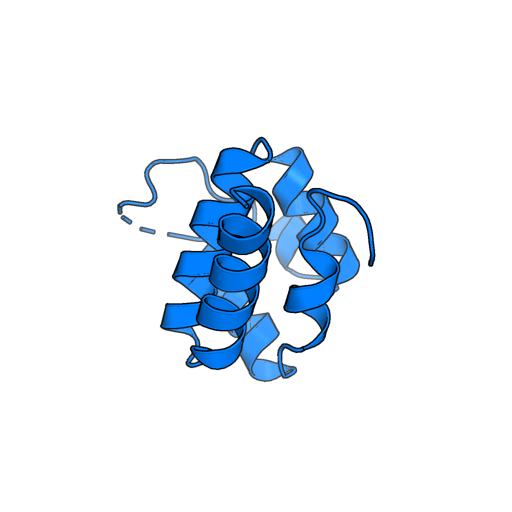TM=8.810E-01  e=1.236E-03  Homo sapiens
  2hm2-assembly1_Q  TM=8.579E-01  e=3.393E-02  Homo sapiens